Protein AF-A0A175RF27-F1 (afdb_monomer_lite)

Structure (mmCIF, N/CA/C/O backbone):
data_AF-A0A175RF27-F1
#
_entry.id   AF-A0A175RF27-F1
#
loop_
_atom_site.group_PDB
_atom_site.id
_atom_site.type_symbol
_atom_site.label_atom_id
_atom_site.label_alt_id
_atom_site.label_comp_id
_atom_site.label_asym_id
_atom_site.label_entity_id
_atom_site.label_seq_id
_atom_site.pdbx_PDB_ins_code
_atom_site.Cartn_x
_atom_site.Cartn_y
_atom_site.Cartn_z
_atom_site.occupancy
_atom_site.B_iso_or_equiv
_atom_site.auth_seq_id
_atom_site.auth_comp_id
_atom_site.auth_asym_id
_atom_site.auth_atom_id
_atom_site.pdbx_PDB_model_num
ATOM 1 N N . MET A 1 1 ? 8.639 -3.950 19.115 1.00 62.91 1 MET A N 1
ATOM 2 C CA . MET A 1 1 ? 7.696 -3.303 18.170 1.00 62.91 1 MET A CA 1
ATOM 3 C C . MET A 1 1 ? 6.439 -2.892 18.937 1.00 62.91 1 MET A C 1
ATOM 5 O O . MET A 1 1 ? 5.989 -3.667 19.769 1.00 62.91 1 MET A O 1
ATOM 9 N N . GLY A 1 2 ? 5.901 -1.682 18.741 1.00 83.56 2 GLY A N 1
ATOM 10 C CA . GLY A 1 2 ? 4.692 -1.239 19.458 1.00 83.56 2 GLY A CA 1
ATOM 11 C C . GLY A 1 2 ? 3.429 -1.979 18.994 1.00 83.56 2 GLY A C 1
ATOM 12 O O . GLY A 1 2 ? 3.339 -2.357 17.828 1.00 83.56 2 GLY A O 1
ATOM 13 N N . ARG A 1 3 ? 2.433 -2.152 19.876 1.00 83.25 3 ARG A N 1
ATOM 14 C CA . ARG A 1 3 ? 1.180 -2.883 19.573 1.00 83.25 3 ARG A CA 1
ATOM 15 C C . ARG A 1 3 ? 0.452 -2.364 18.326 1.00 83.25 3 ARG A C 1
ATOM 17 O O . ARG A 1 3 ? -0.072 -3.164 17.562 1.00 83.25 3 ARG A O 1
ATOM 24 N N . SER A 1 4 ? 0.427 -1.049 18.108 1.00 85.25 4 SER A N 1
ATOM 25 C CA . SER A 1 4 ? -0.205 -0.459 16.919 1.00 85.25 4 SER A CA 1
ATOM 26 C C . SER A 1 4 ? 0.544 -0.812 15.634 1.00 85.25 4 SER A C 1
ATOM 28 O O . SER A 1 4 ? -0.090 -1.211 14.666 1.00 85.25 4 SER A O 1
ATOM 30 N N . LYS A 1 5 ? 1.885 -0.764 15.656 1.00 86.75 5 LYS A N 1
ATOM 31 C CA . LYS A 1 5 ? 2.719 -1.166 14.513 1.00 86.75 5 LYS A CA 1
ATOM 32 C C . LYS A 1 5 ? 2.508 -2.642 14.169 1.00 86.75 5 LYS A C 1
ATOM 34 O O . LYS A 1 5 ? 2.267 -2.955 13.018 1.00 86.75 5 LYS A O 1
ATOM 39 N N . ALA A 1 6 ? 2.476 -3.527 15.170 1.00 91.94 6 ALA A N 1
ATOM 40 C CA . ALA A 1 6 ? 2.210 -4.952 14.947 1.00 91.94 6 ALA A CA 1
ATOM 41 C C . ALA A 1 6 ? 0.841 -5.213 14.281 1.00 91.94 6 ALA A C 1
ATOM 43 O O . ALA A 1 6 ? 0.736 -6.066 13.407 1.00 91.94 6 ALA A O 1
ATOM 44 N N . LYS A 1 7 ? -0.203 -4.457 14.655 1.00 91.88 7 LYS A N 1
ATOM 45 C CA . LYS A 1 7 ? -1.537 -4.553 14.034 1.00 91.88 7 LYS A CA 1
ATOM 46 C C . LYS A 1 7 ? -1.587 -4.030 12.597 1.00 91.88 7 LYS A C 1
ATOM 48 O O . LYS A 1 7 ? -2.393 -4.540 11.823 1.00 91.88 7 LYS A O 1
ATOM 53 N N . GLY A 1 8 ? -0.792 -3.008 12.277 1.00 93.38 8 GLY A N 1
ATOM 54 C CA . GLY A 1 8 ? -0.612 -2.521 10.904 1.00 93.38 8 GLY A CA 1
ATOM 55 C C . GLY A 1 8 ? 0.059 -3.592 10.054 1.00 93.38 8 GLY A C 1
ATOM 56 O O . GLY A 1 8 ? -0.564 -4.137 9.155 1.00 93.38 8 GLY A O 1
ATOM 57 N N . THR A 1 9 ? 1.233 -4.043 10.493 1.00 94.81 9 THR A N 1
ATOM 58 C CA . THR A 1 9 ? 2.025 -5.098 9.846 1.00 94.81 9 THR A CA 1
ATOM 59 C C . THR A 1 9 ? 1.235 -6.391 9.606 1.00 94.81 9 THR A C 1
ATOM 61 O O . THR A 1 9 ? 1.346 -6.997 8.543 1.00 94.81 9 THR A O 1
ATOM 64 N N . ALA A 1 10 ? 0.419 -6.828 10.572 1.00 94.81 10 ALA A N 1
ATOM 65 C CA . ALA A 1 10 ? -0.444 -7.998 10.400 1.00 94.81 10 ALA A CA 1
ATOM 66 C C . ALA A 1 10 ? -1.558 -7.764 9.365 1.00 94.81 10 ALA A C 1
ATOM 68 O O . ALA A 1 10 ? -1.914 -8.677 8.625 1.00 94.81 10 ALA A O 1
ATOM 69 N N . PHE A 1 11 ? -2.106 -6.547 9.299 1.00 95.62 11 PHE A N 1
ATOM 70 C CA . PHE A 1 11 ? -3.122 -6.196 8.313 1.00 95.62 11 PHE A CA 1
ATOM 71 C C . PHE A 1 11 ? -2.535 -6.085 6.903 1.00 95.62 11 PHE A C 1
ATOM 73 O O . PHE A 1 11 ? -3.113 -6.639 5.978 1.00 95.62 11 PHE A O 1
ATOM 80 N N . GLU A 1 12 ? -1.361 -5.473 6.747 1.00 97.19 12 GLU A N 1
ATOM 81 C CA . GLU A 1 12 ? -0.626 -5.457 5.476 1.00 97.19 12 GLU A CA 1
ATOM 82 C C . GLU A 1 12 ? -0.367 -6.884 4.967 1.00 97.19 12 GLU A C 1
ATOM 84 O O . GLU A 1 12 ? -0.601 -7.174 3.799 1.00 97.19 12 GLU A O 1
ATOM 89 N N . ARG A 1 13 ? 0.055 -7.807 5.849 1.00 97.50 13 ARG A N 1
ATOM 90 C CA . ARG A 1 13 ? 0.274 -9.221 5.491 1.00 97.50 13 ARG A CA 1
ATOM 91 C C . ARG A 1 13 ? -1.022 -9.885 5.023 1.00 97.50 13 ARG A C 1
ATOM 93 O O . ARG A 1 13 ? -1.024 -10.501 3.967 1.00 97.50 13 ARG A O 1
ATOM 100 N N . LEU A 1 14 ? -2.123 -9.698 5.756 1.00 96.94 14 LEU A N 1
ATOM 101 C CA . LEU A 1 14 ? -3.445 -10.208 5.370 1.00 96.94 14 LEU A CA 1
ATOM 102 C C . LEU A 1 14 ? -3.848 -9.744 3.959 1.00 96.94 14 LEU A C 1
ATOM 104 O O . LEU A 1 14 ? -4.366 -10.536 3.175 1.00 96.94 14 LEU A O 1
ATOM 108 N N . ILE A 1 15 ? -3.639 -8.462 3.646 1.00 97.88 15 ILE A N 1
ATOM 109 C CA . ILE A 1 15 ? -3.975 -7.904 2.332 1.00 97.88 15 ILE A CA 1
ATOM 110 C C . ILE A 1 15 ? -3.029 -8.427 1.248 1.00 97.88 15 ILE A C 1
ATOM 112 O O . ILE A 1 15 ? -3.515 -8.821 0.190 1.00 97.88 15 ILE A O 1
ATOM 116 N N . ALA A 1 16 ? -1.720 -8.490 1.510 1.00 98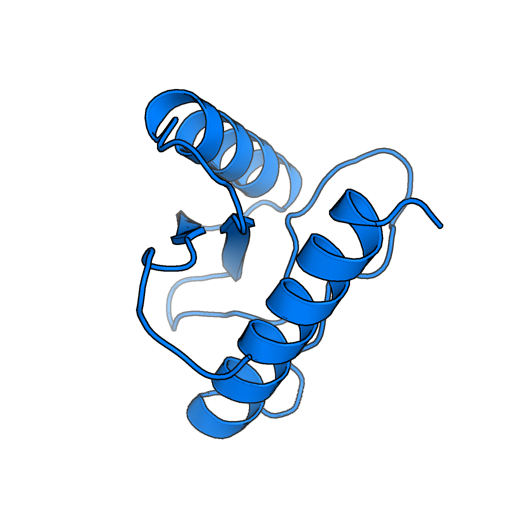.44 16 ALA A N 1
ATOM 117 C CA . ALA A 1 16 ? -0.744 -9.055 0.579 1.00 98.44 16 ALA A CA 1
ATOM 118 C C . ALA A 1 16 ? -1.111 -10.495 0.201 1.00 98.44 16 ALA A C 1
ATOM 120 O O . ALA A 1 16 ? -1.257 -10.793 -0.980 1.00 98.44 16 ALA A O 1
ATOM 121 N N . ASP A 1 17 ? -1.356 -11.352 1.194 1.00 98.38 17 ASP A N 1
ATOM 122 C CA . ASP A 1 17 ? -1.680 -12.763 0.973 1.00 98.38 17 ASP A CA 1
ATOM 123 C C . ASP A 1 17 ? -3.008 -12.921 0.207 1.00 98.38 17 ASP A C 1
ATOM 125 O O . ASP A 1 17 ? -3.128 -13.763 -0.684 1.00 98.38 17 ASP A O 1
ATOM 129 N N . HIS A 1 18 ? -4.007 -12.080 0.509 1.00 97.69 18 HIS A N 1
ATOM 130 C CA . HIS A 1 18 ? -5.279 -12.079 -0.214 1.00 97.69 18 HIS A CA 1
ATOM 131 C C . HIS A 1 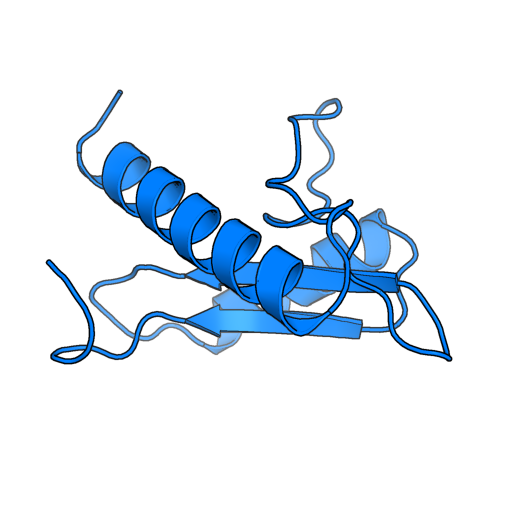18 ? -5.112 -11.688 -1.687 1.00 97.69 18 HIS A C 1
ATOM 133 O O . HIS A 1 18 ? -5.654 -12.357 -2.566 1.00 97.69 18 HIS A O 1
ATOM 139 N N . LEU A 1 19 ? -4.369 -10.613 -1.963 1.00 98.31 19 LEU A N 1
ATOM 140 C CA . LEU A 1 19 ? -4.121 -10.147 -3.326 1.00 98.31 19 LEU A CA 1
ATOM 141 C C . LEU A 1 19 ? -3.242 -11.128 -4.102 1.00 98.31 19 LEU A C 1
ATOM 143 O O . LEU A 1 19 ? -3.513 -11.368 -5.276 1.00 98.31 19 LEU A O 1
ATOM 147 N N . ALA A 1 20 ? -2.253 -11.739 -3.451 1.00 98.56 20 ALA A N 1
ATOM 148 C CA . ALA A 1 20 ? -1.401 -12.742 -4.070 1.00 98.56 20 ALA A CA 1
ATOM 149 C C . ALA A 1 20 ? -2.202 -13.968 -4.523 1.00 98.56 20 ALA A C 1
ATOM 151 O O . ALA A 1 20 ? -2.073 -14.422 -5.657 1.00 98.56 20 ALA A O 1
ATOM 152 N N . ALA A 1 21 ? -3.104 -14.451 -3.664 1.00 98.44 21 ALA A N 1
ATOM 153 C CA . ALA A 1 21 ? -3.988 -15.564 -3.991 1.00 98.44 21 ALA A CA 1
ATOM 154 C C . ALA A 1 21 ? -5.016 -15.224 -5.085 1.00 98.44 21 ALA A C 1
ATOM 156 O O . ALA A 1 21 ? -5.419 -16.105 -5.842 1.00 98.44 21 ALA A O 1
ATOM 157 N N . ALA A 1 22 ? -5.480 -13.973 -5.147 1.00 97.88 22 ALA A N 1
ATOM 158 C CA . ALA A 1 22 ? -6.538 -13.562 -6.067 1.00 97.88 22 ALA A CA 1
ATOM 159 C C . ALA A 1 22 ? -6.025 -13.095 -7.437 1.00 97.88 22 ALA A C 1
ATOM 161 O O . ALA A 1 22 ? -6.768 -13.187 -8.415 1.00 97.88 22 ALA A O 1
ATOM 162 N N . LEU A 1 23 ? -4.808 -12.548 -7.505 1.00 97.38 23 LEU A N 1
ATOM 163 C CA . LEU A 1 23 ? -4.314 -11.825 -8.677 1.00 97.38 23 LEU A CA 1
ATOM 164 C C . LEU A 1 23 ? -2.993 -12.387 -9.214 1.00 97.38 23 LEU A C 1
ATOM 166 O O . LEU A 1 23 ? -2.922 -12.703 -10.398 1.00 97.38 23 LEU A O 1
ATOM 170 N N . ASP A 1 24 ? -1.950 -12.458 -8.383 1.00 97.81 24 ASP A N 1
ATOM 171 C CA . ASP A 1 24 ? -0.590 -12.820 -8.811 1.00 97.81 24 ASP A CA 1
ATOM 172 C C . ASP A 1 24 ? 0.293 -13.161 -7.600 1.00 97.81 24 ASP A C 1
ATOM 174 O O . ASP A 1 24 ? 0.439 -12.345 -6.691 1.00 97.81 24 ASP A O 1
ATOM 178 N N . ASP A 1 25 ? 0.934 -14.329 -7.596 1.00 97.44 25 ASP A N 1
ATOM 179 C CA . ASP A 1 25 ? 1.717 -14.845 -6.464 1.00 97.44 25 ASP A CA 1
ATOM 180 C C . ASP A 1 25 ? 3.007 -14.061 -6.163 1.00 97.44 25 ASP A C 1
ATOM 182 O O . ASP A 1 25 ? 3.627 -14.261 -5.118 1.00 97.44 25 ASP A O 1
ATOM 186 N N . ARG A 1 26 ? 3.400 -13.128 -7.037 1.00 97.25 26 ARG A N 1
ATOM 187 C CA . ARG A 1 26 ? 4.543 -12.223 -6.823 1.00 97.25 26 ARG A CA 1
ATOM 188 C C . ARG A 1 26 ? 4.202 -11.009 -5.960 1.00 97.25 26 ARG A C 1
ATOM 190 O O . ARG A 1 26 ? 5.092 -10.203 -5.679 1.00 97.25 26 ARG A O 1
ATOM 197 N N . ILE A 1 27 ? 2.935 -10.830 -5.590 1.00 98.56 27 ILE A N 1
ATOM 198 C CA . ILE A 1 27 ? 2.497 -9.762 -4.690 1.00 98.56 27 ILE A CA 1
ATOM 199 C C . ILE A 1 27 ? 2.959 -10.082 -3.264 1.00 98.56 27 ILE A C 1
ATOM 201 O O . ILE A 1 27 ? 2.707 -11.159 -2.735 1.00 98.56 27 ILE A O 1
ATOM 205 N N . ASP A 1 28 ? 3.606 -9.116 -2.618 1.00 98.38 28 ASP A N 1
ATOM 206 C CA . ASP A 1 28 ? 4.037 -9.206 -1.219 1.00 98.38 28 ASP A CA 1
ATOM 207 C C . ASP A 1 28 ? 4.023 -7.805 -0.601 1.00 98.38 28 ASP A C 1
ATOM 209 O O . ASP A 1 28 ? 3.911 -6.793 -1.299 1.00 98.38 28 ASP A O 1
ATOM 213 N N . ARG A 1 29 ? 4.178 -7.721 0.715 1.00 97.88 29 ARG A N 1
ATOM 214 C CA . ARG A 1 29 ? 4.393 -6.457 1.413 1.00 97.88 29 ARG A CA 1
ATOM 215 C C . ARG A 1 29 ? 5.605 -5.724 0.854 1.00 97.88 29 ARG A C 1
ATOM 217 O O . ARG A 1 29 ? 6.641 -6.321 0.554 1.00 97.88 29 ARG A O 1
ATOM 224 N N . GLN A 1 30 ? 5.485 -4.409 0.769 1.00 96.38 30 GLN A N 1
ATOM 225 C CA . GLN A 1 30 ? 6.566 -3.551 0.334 1.00 96.38 30 GLN A CA 1
ATOM 226 C C . GLN A 1 30 ? 7.723 -3.623 1.339 1.00 96.38 30 GLN A C 1
ATOM 228 O O . GLN A 1 30 ? 7.578 -3.407 2.544 1.00 96.38 30 GLN A O 1
ATOM 233 N N . VAL A 1 31 ? 8.909 -3.942 0.826 1.00 92.19 31 VAL A N 1
ATOM 234 C CA . VAL A 1 31 ? 10.147 -3.851 1.599 1.00 92.19 31 VAL A CA 1
ATOM 235 C C . VAL A 1 31 ? 10.570 -2.387 1.652 1.00 92.19 31 VAL A C 1
ATOM 237 O O . VAL A 1 31 ? 10.506 -1.686 0.639 1.00 92.19 31 VAL A O 1
ATOM 240 N N . LEU A 1 32 ? 11.051 -1.945 2.816 1.00 85.31 32 LEU A N 1
ATOM 241 C CA . LEU A 1 32 ? 11.620 -0.610 3.000 1.00 85.31 32 LEU A CA 1
ATOM 242 C C . LEU A 1 32 ? 12.717 -0.361 1.952 1.00 85.31 32 LEU A C 1
ATOM 244 O O . LEU A 1 32 ? 13.737 -1.055 1.936 1.00 85.31 32 LEU A O 1
ATOM 248 N N . ARG A 1 33 ? 12.513 0.621 1.067 1.00 73.62 33 ARG A N 1
ATOM 249 C CA . ARG A 1 33 ? 13.494 1.031 0.052 1.00 73.62 33 ARG A CA 1
ATOM 250 C C . ARG A 1 33 ? 13.856 2.497 0.241 1.00 73.62 33 ARG A C 1
ATOM 252 O O . ARG A 1 33 ? 13.180 3.386 -0.259 1.00 73.62 33 ARG A O 1
ATOM 259 N N . GLY A 1 34 ? 14.967 2.738 0.931 1.00 81.25 34 GLY A N 1
ATOM 260 C CA . GLY A 1 34 ? 15.407 4.099 1.239 1.00 81.25 34 GLY A CA 1
ATOM 261 C C . GLY A 1 34 ? 14.390 4.845 2.108 1.00 81.25 34 GLY A C 1
ATOM 262 O O . GLY A 1 34 ? 13.657 4.227 2.875 1.00 81.25 34 GLY A O 1
ATOM 263 N N . ASN A 1 35 ? 14.367 6.172 1.986 1.00 84.19 35 ASN A N 1
ATOM 264 C CA . ASN A 1 35 ? 13.459 7.044 2.743 1.00 84.19 35 ASN A CA 1
ATOM 265 C C . ASN A 1 35 ? 12.192 7.427 1.964 1.00 84.19 35 ASN A C 1
ATOM 267 O O . ASN A 1 35 ? 11.408 8.238 2.449 1.00 84.19 35 ASN A O 1
ATOM 271 N N . THR A 1 36 ? 12.017 6.905 0.751 1.00 89.94 36 THR A N 1
ATOM 272 C CA . THR A 1 36 ? 10.872 7.238 -0.094 1.00 89.94 36 THR A CA 1
ATOM 273 C C . THR A 1 36 ? 9.791 6.197 0.109 1.00 89.94 36 THR A C 1
ATOM 275 O O . THR A 1 36 ? 10.036 5.008 -0.094 1.00 89.94 36 THR A O 1
ATOM 278 N N . ASP A 1 37 ? 8.605 6.652 0.496 1.00 93.19 37 ASP A N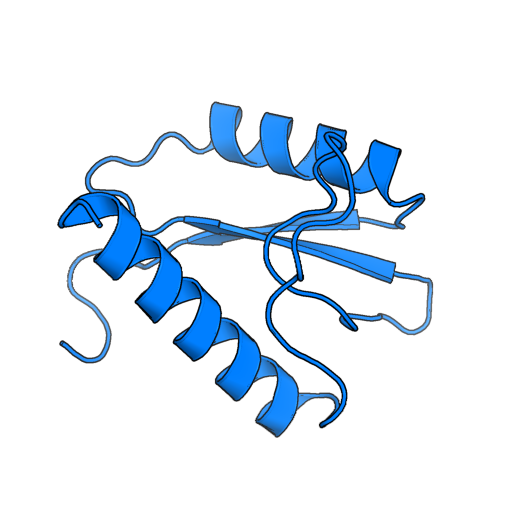 1
ATOM 279 C CA . ASP A 1 37 ? 7.457 5.771 0.638 1.00 93.19 37 ASP A CA 1
ATOM 280 C C . ASP A 1 37 ? 6.860 5.428 -0.731 1.00 93.19 37 ASP A C 1
ATOM 282 O O . ASP A 1 37 ? 6.676 6.309 -1.577 1.00 93.19 37 ASP A O 1
ATOM 286 N N . LEU A 1 38 ? 6.613 4.140 -0.949 1.00 96.06 38 LEU A N 1
ATOM 287 C CA . LEU A 1 38 ? 6.095 3.566 -2.194 1.00 96.06 38 LEU A CA 1
ATOM 288 C C . LEU A 1 38 ? 4.761 2.832 -1.962 1.00 96.06 38 LEU A C 1
ATOM 290 O O . LEU A 1 38 ? 4.275 2.168 -2.882 1.00 96.06 38 LEU A O 1
ATOM 294 N N . GLY A 1 39 ? 4.209 2.942 -0.749 1.00 96.75 39 GLY A N 1
ATOM 295 C CA . GLY A 1 39 ? 3.022 2.243 -0.271 1.00 96.75 39 GLY A CA 1
ATOM 296 C C . GLY A 1 39 ? 3.324 0.903 0.389 1.00 96.75 39 GLY A C 1
ATOM 297 O O . GLY A 1 39 ? 4.460 0.429 0.422 1.00 96.75 39 GLY A O 1
ATOM 298 N N . ASP A 1 40 ? 2.277 0.265 0.901 1.00 97.88 40 ASP A N 1
ATOM 299 C CA . ASP A 1 40 ? 2.382 -0.906 1.775 1.00 97.88 40 ASP A CA 1
ATOM 300 C C . ASP A 1 40 ? 2.520 -2.248 1.041 1.00 97.88 40 ASP A C 1
ATOM 302 O O . ASP A 1 40 ? 3.077 -3.207 1.591 1.00 97.88 40 ASP A O 1
ATOM 306 N N . ILE A 1 41 ? 1.996 -2.359 -0.186 1.00 98.31 41 ILE A N 1
ATOM 307 C CA . ILE A 1 41 ? 1.958 -3.616 -0.953 1.00 98.31 41 ILE A CA 1
ATOM 308 C C . ILE A 1 41 ? 2.642 -3.445 -2.306 1.00 98.31 41 ILE A C 1
ATOM 310 O O . ILE A 1 41 ? 2.322 -2.558 -3.095 1.00 98.31 41 ILE A O 1
ATOM 314 N N . SER A 1 42 ? 3.555 -4.362 -2.598 1.00 97.69 42 SER A N 1
ATOM 315 C CA . SER A 1 42 ? 4.337 -4.407 -3.825 1.00 97.69 42 SER A CA 1
ATOM 316 C C . SER A 1 42 ? 3.746 -5.384 -4.844 1.00 97.69 42 SER A C 1
ATOM 318 O O . SER A 1 42 ? 3.036 -6.325 -4.499 1.00 97.69 42 SER A O 1
ATOM 320 N N . GLY A 1 43 ? 4.054 -5.179 -6.127 1.00 97.31 43 GLY A N 1
ATOM 321 C CA . GLY A 1 43 ? 3.696 -6.122 -7.195 1.00 97.31 43 GLY A CA 1
ATOM 322 C C . GLY A 1 43 ? 2.278 -5.975 -7.758 1.00 97.31 43 GLY A C 1
ATOM 323 O O . GLY A 1 43 ? 1.991 -6.563 -8.798 1.00 97.31 43 GLY A O 1
ATOM 324 N N . VAL A 1 44 ? 1.418 -5.145 -7.159 1.00 98.25 44 VAL A N 1
ATOM 325 C CA . VAL A 1 44 ? 0.042 -4.941 -7.636 1.00 98.25 44 VAL A CA 1
ATOM 326 C C . VAL A 1 44 ? 0.031 -4.169 -8.958 1.00 98.25 44 VAL A C 1
ATOM 328 O O . VAL A 1 44 ? 0.584 -3.071 -9.087 1.00 98.25 44 VAL A O 1
ATOM 331 N N . ARG A 1 45 ? -0.606 -4.754 -9.976 1.00 97.44 45 ARG A N 1
ATOM 332 C CA . ARG A 1 45 ? -0.679 -4.192 -11.328 1.00 97.44 45 ARG A CA 1
ATOM 333 C C . ARG A 1 45 ? -2.067 -4.363 -11.920 1.00 97.44 45 ARG A C 1
ATOM 335 O O . ARG A 1 45 ? -2.717 -5.385 -11.742 1.00 97.44 45 ARG A O 1
ATOM 342 N N . SER A 1 46 ? -2.476 -3.353 -12.673 1.00 95.62 46 SER A N 1
ATOM 343 C CA . SER A 1 46 ? -3.582 -3.434 -13.622 1.00 95.62 46 SER A CA 1
ATOM 344 C C . SER A 1 46 ? -3.027 -3.630 -15.040 1.00 95.62 46 SER A C 1
ATOM 346 O O . SER A 1 46 ? -1.830 -3.406 -15.258 1.00 95.62 46 SER A O 1
ATOM 348 N N . PRO A 1 47 ? -3.875 -3.945 -16.036 1.00 96.12 47 PRO A N 1
ATOM 349 C CA . PRO A 1 47 ? -3.468 -3.940 -17.443 1.00 96.12 47 PRO A CA 1
ATOM 350 C C . PRO A 1 47 ? -2.874 -2.606 -17.926 1.00 96.12 47 PRO A C 1
ATOM 352 O O . PRO A 1 47 ? -2.171 -2.580 -18.930 1.00 96.12 47 PRO A O 1
ATOM 355 N N . PHE A 1 48 ? -3.142 -1.505 -17.216 1.00 96.56 48 PHE A N 1
ATOM 356 C CA . PHE A 1 48 ? -2.744 -0.151 -17.605 1.00 96.56 48 PHE A CA 1
ATOM 357 C C . PHE A 1 48 ? -1.549 0.397 -16.816 1.00 96.56 48 PHE A C 1
ATOM 359 O O . PHE A 1 48 ? -1.038 1.461 -17.151 1.00 96.56 48 PHE A O 1
ATOM 366 N N . GLY A 1 49 ? -1.091 -0.289 -15.765 1.00 97.19 49 GLY A N 1
ATOM 367 C CA . GLY A 1 49 ? 0.035 0.192 -14.967 1.00 97.19 49 GLY A CA 1
ATOM 368 C C . GLY A 1 49 ? 0.055 -0.297 -13.524 1.00 97.19 49 GLY A C 1
ATOM 369 O O . GLY A 1 49 ? -0.800 -1.072 -13.088 1.00 97.19 49 GLY A O 1
ATOM 370 N N . LYS A 1 50 ? 1.072 0.163 -12.786 1.00 98.00 50 LYS A N 1
ATOM 371 C CA . LYS A 1 50 ? 1.242 -0.131 -11.356 1.00 98.00 50 LYS A CA 1
ATOM 372 C C . LYS A 1 50 ? 0.104 0.479 -10.542 1.00 98.00 50 LYS A C 1
ATOM 374 O O . LYS A 1 50 ? -0.373 1.566 -10.868 1.00 98.00 50 LYS A O 1
ATOM 379 N N . VAL A 1 51 ? -0.259 -0.199 -9.462 1.00 98.44 51 VAL A N 1
ATOM 380 C CA . VAL A 1 51 ? -1.202 0.290 -8.459 1.00 98.44 51 VAL A CA 1
ATOM 381 C C . VAL A 1 51 ? -0.461 0.380 -7.134 1.00 98.44 51 VAL A C 1
ATOM 383 O O . VAL A 1 51 ? 0.130 -0.607 -6.702 1.00 98.44 51 VAL A O 1
ATOM 386 N N . VAL A 1 52 ? -0.484 1.551 -6.507 1.00 98.38 52 VAL A N 1
ATOM 387 C CA . VAL A 1 52 ? -0.021 1.721 -5.127 1.00 98.38 52 VAL A CA 1
ATOM 388 C C . VAL A 1 52 ? -1.173 1.386 -4.195 1.00 98.38 52 VAL A C 1
ATOM 390 O O . VAL A 1 52 ? -2.299 1.831 -4.418 1.00 98.38 52 VAL A O 1
ATOM 393 N N . VAL A 1 53 ? -0.899 0.579 -3.176 1.00 98.56 53 VAL A N 1
ATOM 394 C CA . VAL A 1 53 ? -1.892 0.144 -2.195 1.00 98.56 53 VAL A CA 1
ATOM 395 C C . VAL A 1 53 ? -1.428 0.563 -0.817 1.00 98.56 53 VAL A C 1
ATOM 397 O O . VAL A 1 53 ? -0.394 0.089 -0.355 1.00 98.56 53 VAL A O 1
ATOM 400 N N . GLU A 1 54 ? -2.247 1.372 -0.159 1.00 98.19 54 GLU A N 1
ATOM 401 C CA . GLU A 1 54 ? -2.000 1.860 1.190 1.00 98.19 54 GLU A CA 1
ATOM 402 C C . GLU A 1 54 ? -3.001 1.244 2.180 1.00 98.19 54 GLU A C 1
ATOM 404 O O . GLU A 1 54 ? -4.225 1.318 1.996 1.00 98.19 54 GLU A O 1
ATOM 409 N N . CYS A 1 55 ? -2.505 0.585 3.229 1.00 97.69 55 CYS A N 1
ATOM 410 C CA . CYS A 1 55 ? -3.284 -0.255 4.137 1.00 97.69 55 CYS A CA 1
ATOM 411 C C . CYS A 1 55 ? -3.561 0.439 5.475 1.00 97.69 55 CYS A C 1
ATOM 413 O O . CYS A 1 55 ? -2.693 0.654 6.317 1.00 97.69 55 CYS A O 1
ATOM 415 N N . LYS A 1 56 ? -4.840 0.682 5.782 1.00 95.81 56 LYS A N 1
ATOM 416 C CA . LYS A 1 56 ? -5.237 1.393 7.010 1.00 95.81 56 LYS A CA 1
ATOM 417 C C . LYS A 1 56 ? -6.014 0.511 7.985 1.00 95.81 56 LYS A C 1
ATOM 419 O O . LYS A 1 56 ? -7.213 0.267 7.835 1.00 95.81 56 LYS A O 1
ATOM 424 N N . ASN A 1 57 ? -5.353 0.097 9.068 1.00 94.69 57 ASN A N 1
ATOM 425 C CA . ASN A 1 57 ? -5.992 -0.534 10.231 1.00 94.69 57 ASN A CA 1
ATOM 426 C C . ASN A 1 57 ? -6.130 0.464 11.387 1.00 94.69 57 ASN A C 1
ATOM 428 O O . ASN A 1 57 ? -5.398 0.417 12.379 1.00 94.69 57 ASN A O 1
ATOM 432 N N . HIS A 1 58 ? -7.071 1.396 11.246 1.00 91.50 58 HIS A N 1
ATOM 433 C CA . HIS A 1 58 ? -7.233 2.503 12.183 1.00 91.50 58 HIS A CA 1
ATOM 434 C C . HIS A 1 58 ? -8.540 2.415 12.990 1.00 91.50 58 HIS A C 1
ATOM 436 O O . HIS A 1 58 ? -9.520 1.784 12.585 1.00 91.50 58 HIS A O 1
ATOM 442 N N . LYS A 1 59 ? -8.564 3.025 14.185 1.00 89.44 59 LYS A N 1
ATOM 443 C CA . LYS A 1 59 ? -9.771 3.056 15.037 1.00 89.44 59 LYS A CA 1
ATOM 444 C C . LYS A 1 59 ? -10.824 4.022 14.491 1.00 89.44 59 LYS A C 1
ATOM 446 O O . LYS A 1 59 ? -12.005 3.684 14.503 1.00 89.44 59 LYS A O 1
ATOM 451 N N . SER A 1 60 ? -10.377 5.188 14.039 1.00 90.50 60 SER A N 1
ATOM 452 C CA . SER A 1 60 ? -11.211 6.272 13.511 1.00 90.50 60 SER A CA 1
ATOM 453 C C . SER A 1 60 ? -10.967 6.436 12.016 1.00 90.50 60 SER A C 1
ATOM 455 O O . SER A 1 60 ? -9.851 6.205 11.558 1.00 90.50 60 SER A O 1
ATOM 457 N N . MET A 1 61 ? -11.991 6.829 11.264 1.00 91.19 61 MET A N 1
ATOM 458 C CA . MET A 1 61 ? -11.874 7.046 9.825 1.00 91.19 61 MET A CA 1
ATOM 459 C C . MET A 1 61 ? -11.330 8.445 9.536 1.00 91.19 61 MET A C 1
ATOM 461 O O . MET A 1 61 ? -11.939 9.428 9.946 1.00 91.19 61 MET A O 1
ATOM 465 N N . THR A 1 62 ? -10.204 8.526 8.829 1.00 94.31 62 THR A N 1
ATOM 466 C CA . THR A 1 62 ? -9.571 9.786 8.403 1.00 94.31 62 THR A CA 1
ATOM 467 C C . THR A 1 62 ? -9.239 9.696 6.916 1.00 94.31 62 THR A C 1
ATOM 469 O O . THR A 1 62 ? -8.079 9.698 6.519 1.00 94.31 62 THR A O 1
ATOM 472 N N . LEU A 1 63 ? -10.285 9.536 6.100 1.00 94.62 63 LEU A N 1
ATOM 473 C CA . LEU A 1 63 ? -10.161 9.160 4.691 1.00 94.62 63 LEU A CA 1
ATOM 474 C C . LEU A 1 63 ? -9.352 10.166 3.862 1.00 94.62 63 LEU A C 1
ATOM 476 O O . LEU A 1 63 ? -8.549 9.732 3.050 1.0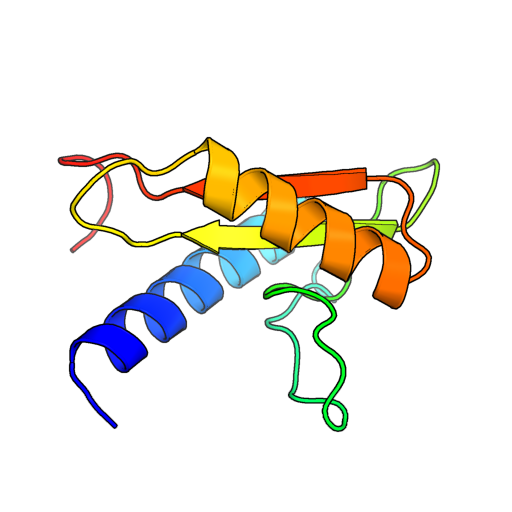0 94.62 63 LEU A O 1
ATOM 480 N N . GLY A 1 64 ? -9.533 11.473 4.086 1.00 97.38 64 GLY A N 1
ATOM 481 C CA . GLY A 1 64 ? -8.805 12.514 3.346 1.00 97.38 64 GLY A CA 1
ATOM 482 C C . GLY A 1 64 ? -7.292 12.351 3.467 1.00 97.38 64 GLY A C 1
ATOM 483 O O . GLY A 1 64 ? -6.617 12.181 2.462 1.00 97.38 64 GLY A O 1
ATOM 484 N N . THR A 1 65 ? -6.791 12.256 4.702 1.00 97.69 65 THR A N 1
ATOM 485 C CA . THR A 1 65 ? -5.365 12.034 4.984 1.00 97.69 65 THR A CA 1
ATOM 486 C C . THR A 1 65 ? -4.835 10.763 4.324 1.00 97.69 65 THR A C 1
ATOM 488 O O . THR A 1 65 ? -3.762 10.775 3.742 1.00 97.69 65 THR A O 1
ATOM 491 N N . TRP A 1 66 ? -5.595 9.667 4.366 1.00 97.62 66 TRP A N 1
ATOM 492 C CA . TRP A 1 66 ? -5.153 8.403 3.768 1.00 97.62 66 TRP A CA 1
ATOM 493 C C . TRP A 1 66 ? -5.078 8.464 2.243 1.00 97.62 66 TRP A C 1
ATOM 495 O O . TRP A 1 66 ? -4.211 7.838 1.646 1.00 97.62 66 TRP A O 1
ATOM 505 N N . VAL A 1 67 ? -6.003 9.189 1.613 1.00 98.00 67 VAL A N 1
ATOM 506 C CA . VAL A 1 67 ? -6.004 9.375 0.158 1.00 98.00 67 VAL A CA 1
ATOM 507 C C . VAL A 1 67 ? -4.869 10.309 -0.267 1.00 98.00 67 VAL A C 1
ATOM 509 O O . VAL A 1 67 ? -4.239 10.049 -1.285 1.00 98.00 67 VAL A O 1
ATOM 512 N N . GLU A 1 68 ? -4.570 11.349 0.515 1.00 98.38 68 GLU A N 1
ATOM 513 C CA . GLU A 1 68 ? -3.414 12.228 0.285 1.00 98.38 68 GLU A CA 1
ATOM 514 C C . GLU A 1 68 ? -2.084 11.461 0.375 1.00 98.38 68 GLU A C 1
ATOM 516 O O . GLU A 1 68 ? -1.227 11.626 -0.491 1.00 98.38 68 GLU A O 1
ATOM 521 N N . GLU A 1 69 ? -1.931 10.586 1.376 1.00 97.88 69 GLU A N 1
ATOM 522 C CA . GLU A 1 69 ? -0.767 9.697 1.520 1.00 97.88 69 GLU A CA 1
ATOM 523 C C . GLU A 1 69 ? -0.622 8.765 0.302 1.00 97.88 69 GLU A C 1
ATOM 525 O O . GLU A 1 69 ? 0.410 8.784 -0.371 1.00 97.88 69 GLU A O 1
ATOM 530 N N . ALA A 1 70 ? -1.691 8.043 -0.059 1.00 98.12 70 ALA A N 1
ATOM 531 C CA . ALA A 1 70 ? -1.680 7.125 -1.200 1.00 98.12 70 ALA A CA 1
ATOM 532 C C . ALA A 1 70 ? -1.387 7.834 -2.538 1.00 98.12 70 ALA A C 1
ATOM 534 O O . ALA A 1 70 ? -0.767 7.253 -3.430 1.00 98.12 70 AL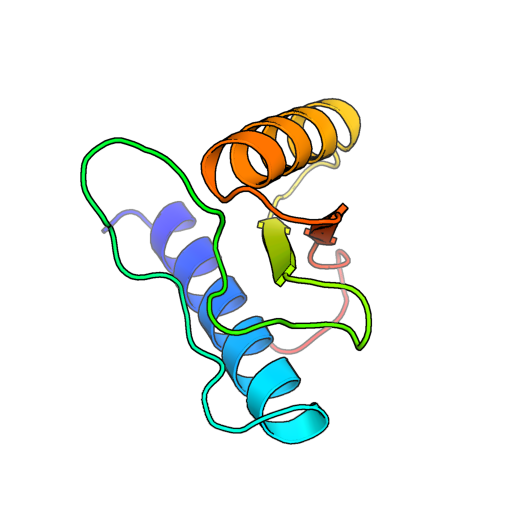A A O 1
ATOM 535 N N . GLU A 1 71 ? -1.825 9.085 -2.701 1.00 98.44 71 GLU A N 1
ATOM 536 C CA . GLU A 1 71 ? -1.538 9.889 -3.892 1.00 98.44 71 GLU A CA 1
ATOM 537 C C . GLU A 1 71 ? -0.066 10.327 -3.956 1.00 98.44 71 GLU A C 1
ATOM 539 O O . GLU A 1 71 ? 0.549 10.279 -5.025 1.00 98.44 71 GLU A O 1
ATOM 544 N N . ALA A 1 72 ? 0.531 10.698 -2.820 1.00 98.25 72 ALA A N 1
ATOM 545 C CA . ALA A 1 72 ? 1.954 11.021 -2.752 1.00 98.25 72 ALA A CA 1
ATOM 546 C C . ALA A 1 72 ? 2.827 9.797 -3.084 1.00 98.25 72 ALA A C 1
ATOM 548 O O . ALA A 1 72 ? 3.745 9.882 -3.902 1.00 98.25 72 ALA A O 1
ATOM 549 N N . GLU A 1 73 ? 2.504 8.639 -2.510 1.00 97.62 73 GLU A N 1
ATOM 550 C CA . GLU A 1 73 ? 3.186 7.369 -2.785 1.00 97.62 73 GLU A CA 1
ATOM 551 C C . GLU A 1 73 ? 3.011 6.917 -4.237 1.00 97.62 73 GLU A C 1
ATOM 553 O O . GLU A 1 73 ? 3.971 6.467 -4.868 1.00 97.62 73 GLU A O 1
ATOM 558 N N . ARG A 1 74 ? 1.814 7.095 -4.815 1.00 98.06 74 ARG A N 1
ATOM 559 C CA . ARG A 1 74 ? 1.570 6.873 -6.248 1.00 98.06 74 ARG A CA 1
ATOM 560 C C . ARG A 1 74 ? 2.536 7.690 -7.104 1.00 98.06 74 ARG A C 1
ATOM 562 O O . ARG A 1 74 ? 3.098 7.148 -8.059 1.00 98.06 74 ARG A O 1
ATOM 569 N N . GLY A 1 75 ? 2.739 8.963 -6.759 1.00 97.88 75 GLY A N 1
ATOM 570 C CA . GLY A 1 75 ? 3.721 9.832 -7.407 1.00 97.88 75 GLY A CA 1
ATOM 571 C C . GLY A 1 75 ? 5.149 9.302 -7.267 1.00 97.88 75 GLY A C 1
ATOM 572 O O . GLY A 1 75 ? 5.852 9.160 -8.266 1.00 97.88 75 GLY A O 1
ATOM 573 N N . ASN A 1 76 ? 5.556 8.926 -6.053 1.00 96.69 76 ASN A N 1
ATOM 574 C CA . ASN A 1 76 ? 6.887 8.373 -5.780 1.00 96.69 76 ASN A CA 1
ATOM 575 C C . ASN A 1 76 ? 7.170 7.067 -6.543 1.00 96.69 76 ASN A C 1
ATOM 577 O O . ASN A 1 76 ? 8.302 6.815 -6.959 1.00 96.69 76 ASN A O 1
ATOM 581 N N . ALA A 1 77 ? 6.152 6.223 -6.718 1.00 95.94 77 ALA A N 1
ATOM 582 C CA . ALA A 1 77 ? 6.259 4.933 -7.391 1.00 95.94 77 ALA A CA 1
ATOM 583 C C . ALA A 1 77 ? 6.118 5.010 -8.924 1.00 95.94 77 ALA A C 1
ATOM 585 O O . ALA A 1 77 ? 6.266 3.973 -9.596 1.00 95.94 77 ALA A O 1
ATOM 586 N N . ASP A 1 78 ? 5.825 6.201 -9.463 1.00 96.56 78 ASP A N 1
ATOM 587 C CA . ASP A 1 78 ? 5.427 6.426 -10.857 1.00 96.56 78 ASP A CA 1
ATOM 588 C C . ASP A 1 78 ? 4.321 5.434 -11.266 1.00 96.56 78 ASP A C 1
ATOM 590 O O . ASP A 1 78 ? 4.473 4.578 -12.146 1.00 96.56 78 ASP A O 1
ATOM 594 N N . ALA A 1 79 ? 3.244 5.438 -10.475 1.00 97.94 79 ALA A N 1
ATOM 595 C CA . ALA A 1 79 ? 2.132 4.506 -10.586 1.00 97.94 79 ALA A CA 1
ATOM 596 C C . ALA A 1 79 ? 0.881 5.163 -11.178 1.00 97.94 79 ALA A C 1
ATOM 598 O O . ALA A 1 79 ? 0.672 6.375 -11.096 1.00 97.94 79 ALA A O 1
ATOM 599 N N . LEU A 1 80 ? 0.011 4.331 -11.753 1.00 98.25 80 LEU A N 1
ATOM 600 C CA . LEU A 1 80 ? -1.211 4.784 -12.412 1.00 98.25 80 LEU A CA 1
ATOM 601 C C . LEU A 1 80 ? -2.229 5.328 -11.405 1.00 98.25 80 LEU A C 1
ATOM 603 O O . LEU A 1 80 ? -2.865 6.345 -11.658 1.00 98.25 80 LEU A O 1
ATOM 607 N N . VAL A 1 81 ? -2.396 4.636 -10.277 1.00 98.12 81 VAL A N 1
ATOM 608 C CA . VAL A 1 81 ? -3.395 4.961 -9.253 1.00 98.12 81 VAL A CA 1
ATOM 609 C C . VAL A 1 81 ? -2.900 4.542 -7.870 1.00 98.12 81 VAL A C 1
ATOM 611 O O . VAL A 1 81 ? -2.211 3.528 -7.741 1.00 98.12 81 VAL A O 1
ATOM 614 N N . GLY A 1 82 ? -3.244 5.335 -6.858 1.00 98.06 82 GLY A N 1
ATOM 615 C CA . GLY A 1 82 ? -3.112 4.997 -5.445 1.00 98.06 82 GLY A CA 1
ATOM 616 C C . GLY A 1 82 ? -4.479 4.608 -4.893 1.00 98.06 82 GLY A C 1
ATOM 617 O O . GLY A 1 82 ? -5.480 5.266 -5.185 1.00 98.06 82 GLY A O 1
ATOM 618 N N . VAL A 1 83 ? -4.547 3.520 -4.133 1.00 98.25 83 VAL A N 1
ATOM 619 C CA . VAL A 1 83 ? -5.789 3.040 -3.519 1.00 98.25 83 VAL A CA 1
ATOM 620 C C . VAL A 1 83 ? -5.601 2.821 -2.028 1.00 98.25 83 VAL A C 1
ATOM 622 O O . VAL A 1 83 ? -4.569 2.328 -1.582 1.00 98.25 83 VAL A O 1
ATOM 625 N N . VAL A 1 84 ? -6.639 3.135 -1.257 1.00 98.31 84 VAL A N 1
ATOM 626 C CA . VAL A 1 84 ? -6.668 2.876 0.183 1.00 98.31 84 VAL A CA 1
ATOM 627 C C . VAL A 1 84 ? -7.458 1.602 0.455 1.00 98.31 84 VAL A C 1
ATOM 629 O O . VAL A 1 84 ? -8.650 1.516 0.152 1.00 98.31 84 VAL A O 1
ATOM 632 N N . VAL A 1 85 ? -6.819 0.632 1.104 1.00 97.62 85 VAL A N 1
ATOM 633 C CA . VAL A 1 85 ? -7.473 -0.557 1.654 1.00 97.62 85 VAL A CA 1
ATOM 634 C C . VAL A 1 85 ? -7.608 -0.367 3.157 1.00 97.62 85 VAL A C 1
ATOM 636 O O . VAL A 1 85 ? -6.657 -0.525 3.917 1.00 97.62 85 VAL A O 1
ATOM 639 N N . HIS A 1 86 ? -8.807 -0.013 3.620 1.00 95.31 86 HIS A N 1
ATOM 640 C CA . HIS A 1 86 ? -9.046 0.214 5.044 1.00 95.31 86 HIS A CA 1
ATOM 641 C C . HIS A 1 86 ? -9.796 -0.957 5.693 1.00 95.31 86 HIS A C 1
ATOM 643 O O . HIS A 1 86 ? -10.789 -1.467 5.167 1.00 95.31 86 HIS A O 1
ATOM 649 N N . LYS A 1 87 ? -9.368 -1.371 6.894 1.00 92.50 87 LYS A N 1
ATOM 650 C CA . LYS A 1 87 ? -10.071 -2.418 7.647 1.00 92.50 87 LYS A CA 1
ATOM 651 C C . LYS A 1 87 ? -11.434 -1.891 8.091 1.00 92.50 87 LYS A C 1
ATOM 653 O O . LYS A 1 87 ? -11.529 -0.959 8.896 1.00 92.50 87 LYS A O 1
ATOM 658 N N . ARG A 1 88 ? -12.516 -2.519 7.624 1.00 90.19 88 ARG A N 1
ATOM 659 C CA . ARG A 1 88 ? -13.867 -2.215 8.111 1.00 90.19 88 ARG A CA 1
ATOM 660 C C . ARG A 1 88 ? -13.981 -2.571 9.594 1.00 90.19 88 ARG A C 1
ATOM 662 O O . ARG A 1 88 ? -13.709 -3.695 10.013 1.00 90.19 88 ARG A O 1
ATOM 669 N N . ARG A 1 89 ? -14.430 -1.613 10.405 1.00 86.00 89 ARG A N 1
ATOM 670 C CA . ARG A 1 89 ? -14.660 -1.826 11.840 1.00 86.00 89 ARG A CA 1
ATOM 671 C C . ARG A 1 89 ? -15.735 -2.897 12.061 1.00 86.00 89 ARG A C 1
ATOM 673 O O . ARG A 1 89 ? -16.761 -2.902 11.387 1.00 86.00 89 ARG A O 1
ATOM 680 N N . GLY A 1 90 ? -15.491 -3.792 13.021 1.00 84.75 90 GLY A N 1
ATOM 681 C CA . GLY A 1 90 ? -16.439 -4.841 13.417 1.00 84.75 90 GLY A CA 1
ATOM 682 C C . GLY A 1 90 ? -16.617 -5.981 12.406 1.00 84.75 90 GLY A C 1
ATOM 683 O O . GLY A 1 90 ? -17.585 -6.730 12.515 1.00 84.75 90 GLY A O 1
ATOM 684 N N . LYS A 1 91 ? -15.726 -6.112 11.413 1.00 79.88 91 LYS A N 1
ATOM 685 C CA . LYS A 1 91 ? -15.743 -7.188 10.411 1.00 79.88 91 LYS A CA 1
ATOM 686 C C . LYS A 1 91 ? -14.335 -7.777 10.217 1.00 79.88 91 LYS A C 1
ATOM 688 O O . LYS A 1 91 ? -13.345 -7.056 10.342 1.00 79.88 91 LYS A O 1
ATOM 693 N N . GLY A 1 92 ? -14.267 -9.070 9.893 1.00 68.94 92 GLY A N 1
ATOM 694 C CA . GLY A 1 92 ? -13.026 -9.811 9.614 1.00 68.94 92 GLY A CA 1
ATOM 695 C C . GLY A 1 92 ? -12.509 -10.661 10.783 1.00 68.94 92 GLY A C 1
ATOM 696 O O . GLY A 1 92 ? -13.052 -10.602 11.885 1.00 68.94 92 GLY A O 1
ATOM 697 N N . GLN A 1 93 ? -11.470 -11.460 10.520 1.00 61.66 93 GLN A N 1
ATOM 698 C CA . GLN A 1 93 ? -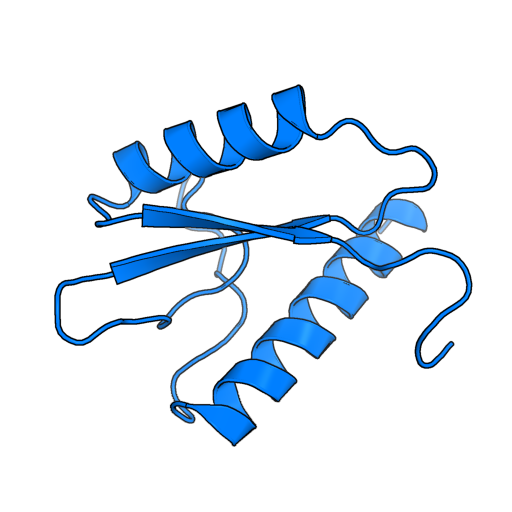10.804 -12.307 11.517 1.00 61.66 93 GLN A CA 1
ATOM 699 C C . GLN A 1 93 ? -10.018 -11.462 12.545 1.00 61.66 93 GLN A C 1
ATOM 701 O O . GLN A 1 93 ? -9.666 -10.300 12.276 1.00 61.66 93 GLN A O 1
ATOM 706 N N . ALA A 1 94 ? -9.864 -12.034 13.746 1.00 50.97 94 ALA A N 1
ATOM 707 C CA . ALA A 1 94 ? -9.276 -11.409 14.933 1.00 50.97 94 ALA A CA 1
ATOM 708 C C . ALA A 1 94 ? -7.786 -11.102 14.754 1.00 50.97 94 ALA A C 1
ATOM 710 O O . ALA A 1 94 ? -7.064 -11.997 14.270 1.00 50.97 94 ALA A O 1
#

Radius of gyration: 12.99 Å; chains: 1; bounding box: 32×28×37 Å

Secondary structure (DSSP, 8-state):
--HHHHHHHHHHHHHHHHHHHHT-TT-EEPPP-TT----SEES-EETTEEEEEEEE--SS--HHHHHHHHHHHHHHTT-SEEEEEEPPTT-S--

Organism: NCBI:txid33881

Foldseek 3Di:
DDPVVVVQVVQLQVVQVVCCVVPNVPKDFDDDDPPQAQATIPDDADPVWHEHEHEAADPDDPPVVSLVVQVSNCVVNVTDYGDYDYDDPPDDDD

pLDDT: mean 93.4, std 8.54, range [50.97, 98.56]

InterPro domains:
  IPR056931 Phage T5 D14-like [PF24608] (4-91)

Sequence (94 aa):
MGRSKAKGTAFERLIADHLAAALDDRIDRQVLRGNTDLGDISGVRSPFGKVVVECKNHKSMTLGTWVEEAEAERGNADALVGVVVHKRRGKGQA